Protein AF-T0ITS4-F1 (afdb_monomer)

Solvent-accessible surface area (backbone atoms only — not comparable to full-atom values): 2934 Å² total; per-residue (Å²): 114,68,72,57,57,51,46,49,53,52,25,51,51,26,46,54,50,26,73,72,39,88,46,69,69,58,19,51,54,24,46,51,51,23,51,52,39,52,53,52,53,54,51,55,50,54,53,51,55,57,63,74,76,110

Mean predicted aligned error: 4.13 Å

Foldseek 3Di:
DVVLVVLVVLLVVLCVCLVPDPDPVSNVVSPVSSVVSVVVSVVVVVVVVVVVVD

Organism: NCBI:txid1346791

Sequence (54 aa):
MERFEYLDRRRQAALNQAVVADCAKERGRLEDLARAYSKIIGVLKREADSQAGS

Nearest PDB structures (foldseek):
  7s5c-assembly1_F  TM=9.652E-01  e=2.880E+00  Myxococcus xanthus
  7s5k-assembly1_E  TM=9.728E-01  e=4.557E+00  Myxococcus xanthus
  7s5c-assembly1_E  TM=9.812E-01  e=4.866E+00  Myxococcus xanthus
  7s5c-assembly1_D  TM=9.776E-01  e=6.753E+00  Myxococcus xanthus

Secondary structure (DSSP, 8-state):
-HHHHHHHHHHHHHHHHHHT-SSHHHHHHHHHHHHHHHHHHHHHHHHHHHHHT-

Radius of gyration: 13.7 Å; Cα contacts (8 Å, |Δi|>4): 32; chains: 1; bounding box: 34×16×35 Å

Structure (mmCIF, N/CA/C/O backbone):
data_AF-T0ITS4-F1
#
_entry.id   AF-T0ITS4-F1
#
loop_
_atom_site.group_PDB
_atom_site.id
_atom_site.type_symbol
_atom_site.label_atom_id
_atom_site.label_alt_id
_atom_site.label_comp_id
_atom_site.label_asym_id
_atom_site.label_entity_id
_atom_site.label_seq_id
_atom_site.pdbx_PDB_ins_code
_atom_site.Cartn_x
_atom_site.Cartn_y
_atom_site.Cartn_z
_atom_site.occupancy
_atom_site.B_iso_or_equiv
_atom_site.auth_seq_id
_atom_site.auth_comp_id
_atom_site.auth_asym_id
_atom_site.auth_atom_id
_atom_site.pdbx_PDB_model_num
ATOM 1 N N . MET A 1 1 ? -5.944 6.196 16.107 1.00 61.41 1 MET A N 1
ATOM 2 C CA . MET A 1 1 ? -5.474 6.808 14.843 1.00 61.41 1 MET A CA 1
ATOM 3 C C . MET A 1 1 ? -4.316 6.046 14.190 1.00 61.41 1 MET A C 1
ATOM 5 O O . MET A 1 1 ? -4.316 5.962 12.969 1.00 61.41 1 MET A O 1
ATOM 9 N N . GLU A 1 2 ? -3.408 5.400 14.937 1.00 79.75 2 GLU A N 1
ATOM 10 C CA . GLU A 1 2 ? -2.218 4.709 14.380 1.00 79.75 2 GLU A CA 1
ATOM 11 C C . GLU A 1 2 ? -2.490 3.702 13.244 1.00 79.75 2 GLU A C 1
ATOM 13 O O . GLU A 1 2 ? -1.717 3.602 12.290 1.00 79.75 2 GLU A O 1
ATOM 18 N N . ARG A 1 3 ? -3.607 2.961 13.299 1.00 82.44 3 ARG A N 1
ATOM 19 C CA . ARG A 1 3 ? -3.959 1.972 12.262 1.00 82.44 3 ARG A CA 1
ATOM 20 C C . ARG A 1 3 ? -4.226 2.618 10.897 1.00 82.44 3 ARG A C 1
ATOM 22 O O . ARG A 1 3 ? -3.896 2.024 9.872 1.00 82.44 3 ARG A O 1
ATOM 29 N N . PHE A 1 4 ? -4.790 3.826 10.876 1.00 88.81 4 PHE A N 1
ATOM 30 C CA . PHE A 1 4 ? -5.041 4.572 9.640 1.00 88.81 4 PHE A CA 1
ATOM 31 C C . PHE A 1 4 ? -3.742 5.081 9.029 1.00 88.81 4 PHE A C 1
ATOM 33 O O . PHE A 1 4 ? -3.505 4.883 7.841 1.00 88.81 4 PHE A O 1
ATOM 40 N N . GLU A 1 5 ? -2.876 5.666 9.852 1.00 91.31 5 GLU A N 1
ATOM 41 C CA . GLU A 1 5 ? -1.569 6.173 9.429 1.00 91.31 5 GLU A CA 1
ATOM 42 C C . GLU A 1 5 ? -0.666 5.051 8.910 1.00 91.31 5 GLU A C 1
ATOM 44 O O . GLU A 1 5 ? 0.078 5.223 7.946 1.00 91.31 5 GLU A O 1
ATOM 49 N N . TYR A 1 6 ? -0.737 3.867 9.518 1.00 93.00 6 TYR A N 1
ATOM 50 C CA . TYR A 1 6 ? -0.033 2.691 9.022 1.00 93.00 6 TYR A CA 1
ATOM 51 C C . TYR A 1 6 ? -0.524 2.258 7.632 1.00 93.00 6 TYR A C 1
ATOM 53 O O . TYR A 1 6 ? 0.286 2.038 6.728 1.00 93.00 6 TYR A O 1
ATOM 61 N N . LEU A 1 7 ? -1.843 2.146 7.443 1.00 94.31 7 LEU A N 1
ATOM 62 C CA . LEU A 1 7 ? -2.418 1.739 6.160 1.00 94.31 7 LEU A CA 1
ATOM 63 C C . LEU A 1 7 ? -2.165 2.775 5.064 1.00 94.31 7 LEU A C 1
ATOM 65 O O . LEU A 1 7 ? -1.876 2.391 3.931 1.00 94.31 7 LEU A O 1
ATOM 69 N N . ASP A 1 8 ? -2.218 4.067 5.387 1.00 94.81 8 ASP A N 1
ATOM 70 C CA . ASP A 1 8 ? -1.940 5.118 4.411 1.00 94.81 8 ASP A CA 1
ATOM 71 C C . ASP A 1 8 ? -0.459 5.144 4.005 1.00 94.81 8 ASP A C 1
ATOM 73 O O . ASP A 1 8 ? -0.152 5.202 2.814 1.00 94.81 8 ASP A O 1
ATOM 77 N N . ARG A 1 9 ? 0.470 4.935 4.953 1.00 95.81 9 ARG A N 1
ATOM 78 C CA . ARG A 1 9 ? 1.894 4.735 4.631 1.00 95.81 9 ARG A CA 1
ATOM 79 C C . ARG A 1 9 ? 2.116 3.546 3.694 1.00 95.81 9 ARG A C 1
ATOM 81 O O . ARG A 1 9 ? 2.880 3.662 2.737 1.00 95.81 9 ARG A O 1
ATOM 88 N N . ARG A 1 10 ? 1.431 2.415 3.913 1.00 95.50 10 ARG A N 1
ATOM 89 C CA . ARG A 1 10 ? 1.525 1.246 3.013 1.00 95.50 10 ARG A CA 1
ATOM 90 C C . ARG A 1 10 ? 0.925 1.512 1.638 1.00 95.50 10 ARG A C 1
ATOM 92 O O . ARG A 1 10 ? 1.509 1.092 0.642 1.00 95.50 10 ARG A O 1
ATOM 99 N N . ARG A 1 11 ? -0.201 2.228 1.570 1.00 96.94 11 ARG A N 1
ATOM 100 C CA . ARG A 1 11 ? -0.798 2.671 0.304 1.00 96.94 11 ARG A CA 1
ATOM 101 C C . ARG A 1 11 ? 0.185 3.534 -0.484 1.00 96.94 11 ARG A C 1
ATOM 103 O O . ARG A 1 11 ? 0.396 3.277 -1.665 1.00 96.94 11 ARG A O 1
ATOM 110 N N . GLN A 1 12 ? 0.809 4.515 0.166 1.00 97.06 12 GLN A N 1
ATOM 111 C CA . GLN A 1 12 ? 1.762 5.406 -0.490 1.00 97.06 12 GLN A CA 1
ATOM 112 C C . GLN A 1 12 ? 3.026 4.668 -0.945 1.00 97.06 12 GLN A C 1
ATOM 114 O O . GLN A 1 12 ? 3.501 4.900 -2.053 1.00 97.06 12 GLN A O 1
ATOM 119 N N . ALA A 1 13 ? 3.538 3.737 -0.137 1.00 96.44 13 ALA A N 1
ATOM 120 C CA . ALA A 1 13 ? 4.674 2.906 -0.525 1.00 96.44 13 ALA A CA 1
ATOM 121 C C . ALA A 1 13 ? 4.372 2.072 -1.783 1.00 96.44 13 ALA A C 1
ATOM 123 O O . ALA A 1 13 ? 5.194 2.039 -2.694 1.00 96.44 13 ALA A O 1
ATOM 124 N N . ALA A 1 14 ? 3.184 1.463 -1.869 1.00 95.25 14 ALA A N 1
ATOM 125 C CA . ALA A 1 14 ? 2.770 0.694 -3.043 1.00 95.25 14 ALA A CA 1
ATOM 126 C C . ALA A 1 14 ? 2.656 1.569 -4.305 1.00 95.25 14 ALA A C 1
ATOM 128 O O . ALA A 1 14 ? 3.107 1.164 -5.372 1.00 95.25 14 ALA A O 1
ATOM 129 N N . LEU A 1 15 ? 2.133 2.795 -4.181 1.00 96.38 15 LEU A N 1
ATOM 130 C CA . LEU A 1 15 ? 2.100 3.750 -5.295 1.00 96.38 15 LEU A CA 1
ATOM 131 C C . LEU A 1 15 ? 3.505 4.148 -5.752 1.00 96.38 15 LEU A C 1
ATOM 133 O O . LEU A 1 15 ? 3.787 4.134 -6.945 1.00 96.38 15 LEU A O 1
ATOM 137 N N . ASN A 1 16 ? 4.402 4.454 -4.815 1.00 95.94 16 ASN A N 1
ATOM 138 C CA . ASN A 1 16 ? 5.779 4.811 -5.149 1.00 95.94 16 ASN A CA 1
ATOM 139 C C . ASN A 1 16 ? 6.502 3.647 -5.843 1.00 95.94 16 ASN A C 1
ATOM 141 O O . ASN A 1 16 ? 7.214 3.865 -6.818 1.00 95.94 16 ASN A O 1
ATOM 145 N N . GLN A 1 17 ? 6.285 2.413 -5.380 1.00 94.12 17 GLN A N 1
ATOM 146 C CA . GLN A 1 17 ? 6.825 1.217 -6.024 1.00 94.12 17 GLN A CA 1
ATOM 147 C C . GLN A 1 17 ? 6.257 1.030 -7.436 1.00 94.12 17 GLN A C 1
ATOM 149 O O . GLN A 1 17 ? 7.010 0.693 -8.341 1.00 94.12 17 GLN A O 1
ATOM 154 N N . ALA A 1 18 ? 4.962 1.284 -7.648 1.00 94.31 18 ALA A N 1
ATOM 155 C CA . ALA A 1 18 ? 4.350 1.205 -8.974 1.00 94.31 18 ALA A CA 1
ATOM 156 C C . ALA A 1 18 ? 4.962 2.226 -9.951 1.00 94.31 18 ALA A C 1
ATOM 158 O O . ALA A 1 18 ? 5.186 1.904 -11.115 1.00 94.31 18 ALA A O 1
ATOM 159 N N . VAL A 1 19 ? 5.275 3.437 -9.475 1.00 95.31 19 VAL A N 1
ATOM 160 C CA . VAL A 1 19 ? 5.897 4.498 -10.287 1.00 95.31 19 VAL A CA 1
ATOM 161 C C . VAL A 1 19 ? 7.288 4.102 -10.781 1.00 95.31 19 VAL A C 1
ATOM 163 O O . VAL A 1 19 ? 7.627 4.403 -11.921 1.00 95.31 19 VAL A O 1
ATOM 166 N N . VAL A 1 20 ? 8.082 3.428 -9.946 1.00 95.62 20 VAL A N 1
ATOM 167 C CA . VAL A 1 20 ? 9.460 3.024 -10.287 1.00 95.62 20 VAL A CA 1
ATOM 168 C C . VAL A 1 20 ? 9.558 1.600 -10.846 1.00 95.62 20 VAL A C 1
ATOM 170 O O . VAL A 1 20 ? 10.657 1.103 -11.067 1.00 95.62 20 VAL A O 1
ATOM 173 N N . ALA A 1 21 ? 8.431 0.909 -11.041 1.00 94.31 21 ALA A N 1
ATOM 174 C CA . ALA A 1 21 ? 8.421 -0.454 -11.552 1.00 94.31 21 ALA A CA 1
ATOM 175 C C . ALA A 1 21 ? 8.587 -0.474 -13.078 1.00 94.31 21 ALA A C 1
ATOM 177 O O . ALA A 1 21 ? 7.687 -0.074 -13.817 1.00 94.31 21 ALA A O 1
ATOM 178 N N . ASP A 1 22 ? 9.695 -1.047 -13.549 1.00 92.69 22 ASP A N 1
ATOM 179 C CA . ASP A 1 22 ? 9.967 -1.217 -14.985 1.00 92.69 22 ASP A CA 1
ATOM 180 C C . ASP A 1 22 ? 9.077 -2.292 -15.639 1.00 92.69 22 ASP A C 1
ATOM 182 O O . ASP A 1 22 ? 8.811 -2.270 -16.841 1.00 92.69 22 ASP A O 1
ATOM 186 N N . CYS A 1 23 ? 8.583 -3.252 -14.850 1.00 94.56 23 CYS A N 1
ATOM 187 C CA . CYS A 1 23 ? 7.735 -4.340 -15.330 1.00 94.56 23 CYS A CA 1
ATOM 188 C C . CYS A 1 23 ? 6.247 -4.000 -15.184 1.00 94.56 23 CYS A C 1
ATOM 190 O O . C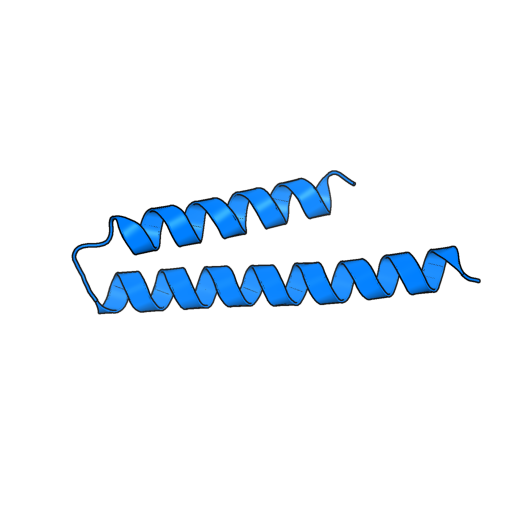YS A 1 23 ? 5.738 -3.850 -14.072 1.00 94.56 23 CYS A O 1
ATOM 192 N N . ALA A 1 24 ? 5.512 -3.993 -16.302 1.00 93.06 24 ALA A N 1
ATOM 193 C CA . ALA A 1 24 ? 4.079 -3.682 -16.326 1.00 93.06 24 ALA A CA 1
ATOM 194 C C . ALA A 1 24 ? 3.231 -4.598 -15.421 1.00 93.06 24 ALA A C 1
ATOM 196 O O . ALA A 1 24 ? 2.271 -4.138 -14.802 1.00 93.06 24 ALA A O 1
ATOM 197 N N . LYS A 1 25 ? 3.595 -5.883 -15.307 1.00 95.94 25 LYS A N 1
ATOM 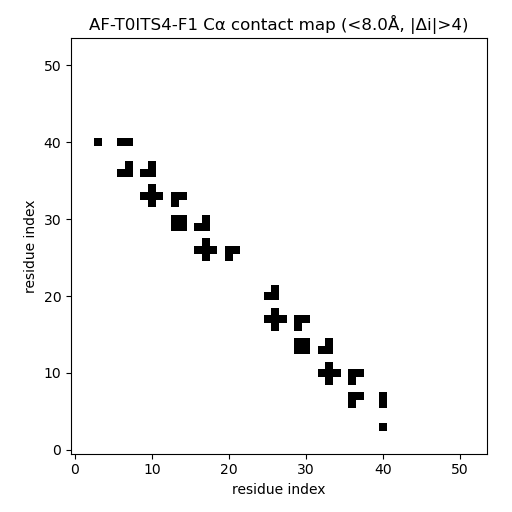198 C CA . LYS A 1 25 ? 2.902 -6.840 -14.429 1.00 95.94 25 LYS A CA 1
ATOM 199 C C . LYS A 1 25 ? 3.083 -6.483 -12.954 1.00 95.94 25 LYS A C 1
ATOM 201 O O . LYS A 1 25 ? 2.122 -6.537 -12.190 1.00 95.94 25 LYS A O 1
ATOM 206 N N . GLU A 1 26 ? 4.301 -6.118 -12.566 1.00 94.06 26 GLU A N 1
ATOM 207 C CA . GLU A 1 26 ? 4.596 -5.736 -11.185 1.00 94.06 26 GLU A CA 1
ATOM 208 C C . GLU A 1 26 ? 3.957 -4.388 -10.848 1.00 94.06 26 GLU A C 1
ATOM 210 O O . GLU A 1 26 ? 3.333 -4.253 -9.798 1.00 94.06 26 GLU A O 1
ATOM 215 N N . ARG A 1 27 ? 3.983 -3.432 -11.787 1.00 96.25 27 ARG A N 1
ATOM 216 C CA . ARG A 1 27 ? 3.252 -2.168 -11.658 1.00 96.25 27 ARG A CA 1
ATOM 217 C C . ARG A 1 27 ? 1.762 -2.397 -11.396 1.00 96.25 27 ARG A C 1
ATOM 219 O O . ARG A 1 27 ? 1.235 -1.864 -10.426 1.00 96.25 27 ARG A O 1
ATOM 226 N N . GLY A 1 28 ? 1.106 -3.238 -12.199 1.00 97.12 28 GLY A N 1
ATOM 227 C CA . GLY A 1 28 ? -0.311 -3.572 -12.013 1.00 97.12 28 GLY A CA 1
ATOM 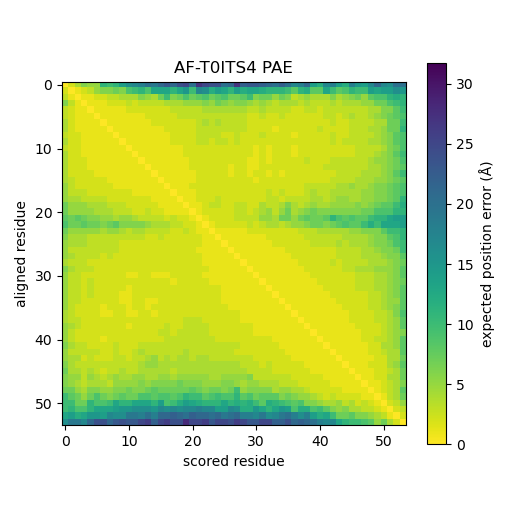228 C C . GLY A 1 28 ? -0.597 -4.185 -10.640 1.00 97.12 28 GLY A C 1
ATOM 229 O O . GLY A 1 28 ? -1.508 -3.751 -9.940 1.00 97.12 28 GLY A O 1
ATOM 230 N N . ARG A 1 29 ? 0.248 -5.122 -10.192 1.00 96.75 29 ARG A N 1
ATOM 231 C CA . ARG A 1 29 ? 0.131 -5.730 -8.858 1.00 96.75 29 ARG A CA 1
ATOM 232 C C . ARG A 1 29 ? 0.226 -4.694 -7.731 1.00 96.75 29 ARG A C 1
ATOM 234 O O . ARG A 1 29 ? -0.517 -4.776 -6.753 1.00 96.75 29 ARG A O 1
ATOM 241 N N . LEU A 1 30 ? 1.149 -3.744 -7.847 1.00 96.56 30 LEU A N 1
ATOM 242 C CA . LEU A 1 30 ? 1.372 -2.697 -6.850 1.00 96.56 30 LEU A CA 1
ATOM 243 C C . LEU A 1 30 ? 0.235 -1.669 -6.834 1.00 96.56 30 LEU A C 1
ATOM 245 O O . LEU A 1 30 ? -0.211 -1.255 -5.762 1.00 96.56 30 LEU A O 1
ATOM 249 N N . GLU A 1 31 ? -0.297 -1.316 -8.003 1.00 96.94 31 GLU A N 1
ATOM 250 C CA . GLU A 1 31 ? -1.501 -0.491 -8.122 1.00 96.94 31 GLU A CA 1
ATOM 251 C C . GLU A 1 31 ? -2.724 -1.170 -7.488 1.00 96.94 31 GLU A C 1
ATOM 253 O O . GLU A 1 31 ? -3.466 -0.529 -6.738 1.00 96.94 31 GLU A O 1
ATOM 258 N N . AS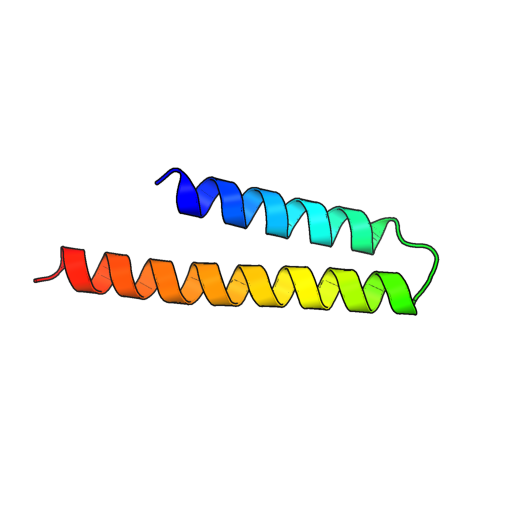P A 1 32 ? -2.925 -2.466 -7.729 1.00 97.56 32 ASP A N 1
ATOM 259 C CA . ASP A 1 32 ? -4.019 -3.237 -7.128 1.00 97.56 32 ASP A CA 1
ATOM 260 C C . ASP A 1 32 ? -3.895 -3.296 -5.603 1.00 97.56 32 ASP A C 1
ATOM 262 O O . ASP A 1 32 ? -4.878 -3.111 -4.876 1.00 97.56 32 ASP A O 1
ATOM 266 N N . LEU A 1 33 ? -2.671 -3.468 -5.097 1.00 96.38 33 LEU A N 1
ATOM 267 C CA . LEU A 1 33 ? -2.391 -3.429 -3.666 1.00 96.38 33 LEU A CA 1
ATOM 268 C C . LEU A 1 33 ? -2.720 -2.052 -3.063 1.00 96.38 33 LEU A C 1
ATOM 270 O O . LEU A 1 33 ? -3.352 -1.971 -2.005 1.00 96.38 33 LEU A O 1
A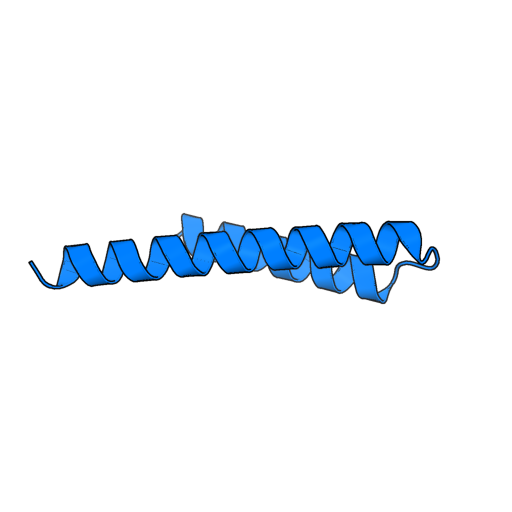TOM 274 N N . ALA A 1 34 ? -2.357 -0.962 -3.746 1.00 97.12 34 ALA A N 1
ATOM 275 C CA . ALA A 1 34 ? -2.708 0.391 -3.320 1.00 97.12 34 ALA A CA 1
ATOM 276 C C . ALA A 1 34 ? -4.234 0.610 -3.289 1.00 97.12 34 ALA A C 1
ATOM 278 O O . ALA A 1 34 ? -4.757 1.188 -2.327 1.00 97.12 34 ALA A O 1
ATOM 279 N N . ARG A 1 35 ? -4.972 0.106 -4.289 1.00 97.12 35 ARG A N 1
ATOM 280 C CA . ARG A 1 35 ? -6.448 0.157 -4.310 1.00 97.12 35 ARG A CA 1
ATOM 281 C C . ARG A 1 35 ? -7.061 -0.623 -3.149 1.00 97.12 35 ARG A C 1
ATOM 283 O O . ARG A 1 35 ? -7.988 -0.124 -2.508 1.00 97.12 35 ARG A O 1
ATOM 290 N N . ALA A 1 36 ? -6.532 -1.806 -2.836 1.00 97.44 36 ALA A N 1
ATOM 291 C CA . ALA A 1 36 ? -6.995 -2.604 -1.704 1.00 97.44 36 ALA A CA 1
ATOM 292 C C . ALA A 1 36 ? -6.843 -1.844 -0.375 1.00 97.44 36 ALA A C 1
ATOM 294 O O . ALA A 1 36 ? -7.805 -1.757 0.393 1.00 97.44 36 ALA A O 1
ATOM 295 N N . TYR A 1 37 ? -5.687 -1.213 -0.131 1.00 95.25 37 TYR A N 1
ATOM 296 C CA . TYR A 1 37 ? -5.494 -0.385 1.065 1.00 95.25 37 TYR A CA 1
ATOM 297 C C . TYR A 1 37 ? -6.451 0.806 1.116 1.00 95.25 37 TYR A C 1
ATOM 299 O O . TYR A 1 37 ? -7.039 1.065 2.166 1.00 95.25 37 TYR A O 1
ATOM 307 N N . SER A 1 38 ? -6.674 1.491 -0.009 1.00 95.88 38 SER A N 1
ATOM 308 C CA . SER A 1 38 ? -7.639 2.595 -0.082 1.00 95.88 38 SER A CA 1
ATOM 309 C C . SER A 1 38 ? -9.053 2.157 0.324 1.00 95.88 38 SER A C 1
ATOM 311 O O . SER A 1 38 ? -9.701 2.828 1.131 1.00 95.88 38 SER A O 1
ATOM 313 N N . LYS A 1 39 ? -9.509 0.987 -0.147 1.00 96.56 39 LYS A N 1
ATOM 314 C CA . LYS A 1 39 ? -10.821 0.432 0.218 1.00 96.56 39 LYS A CA 1
ATOM 315 C C . LYS A 1 39 ? -10.929 0.140 1.716 1.00 96.56 39 LYS A C 1
ATOM 317 O O . LYS A 1 39 ? -11.935 0.501 2.323 1.00 96.56 39 LYS A O 1
ATOM 322 N N . ILE A 1 40 ? -9.903 -0.476 2.310 1.00 94.81 40 ILE A N 1
ATOM 323 C CA . ILE A 1 40 ? -9.869 -0.781 3.751 1.00 94.81 40 ILE A CA 1
ATOM 324 C C . ILE A 1 40 ? -9.943 0.510 4.570 1.00 94.81 40 ILE A C 1
ATOM 326 O O . ILE A 1 40 ? -10.759 0.608 5.482 1.00 94.81 40 ILE A O 1
ATOM 330 N N . ILE A 1 41 ? -9.143 1.520 4.214 1.00 93.50 41 ILE A N 1
ATOM 331 C CA . ILE A 1 41 ? -9.168 2.831 4.878 1.00 93.50 41 ILE A CA 1
ATOM 332 C C . ILE A 1 41 ? -10.571 3.444 4.797 1.00 93.50 41 ILE A C 1
ATOM 334 O O . ILE A 1 41 ? -11.075 3.946 5.797 1.00 93.50 41 ILE A O 1
ATOM 338 N N . GLY A 1 42 ? -11.221 3.375 3.632 1.00 93.81 42 GLY A N 1
ATOM 339 C CA . GLY A 1 42 ? -12.576 3.893 3.445 1.00 93.81 42 GLY A CA 1
ATOM 340 C C . GLY A 1 42 ? -13.629 3.198 4.316 1.00 93.81 42 GLY A C 1
ATOM 341 O O . GLY A 1 42 ? -14.511 3.869 4.844 1.00 93.81 42 GLY A O 1
ATOM 342 N N . VAL A 1 43 ? -13.541 1.875 4.490 1.00 93.69 43 VAL A N 1
ATOM 343 C CA . VAL A 1 43 ? -14.429 1.126 5.400 1.00 93.69 43 VAL A CA 1
ATOM 344 C C . VAL A 1 43 ? -1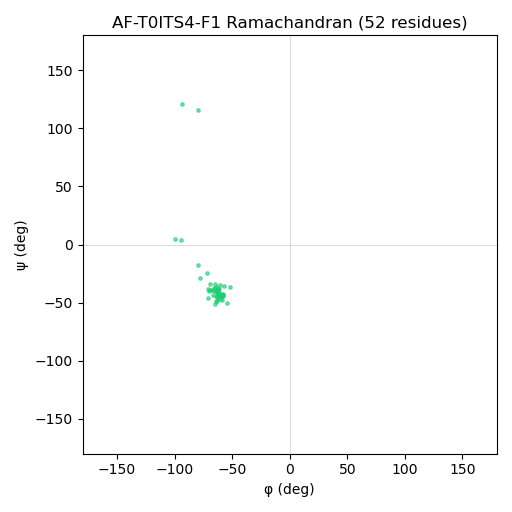4.194 1.552 6.847 1.00 93.69 43 VAL A C 1
ATOM 346 O O . VAL A 1 43 ? -15.139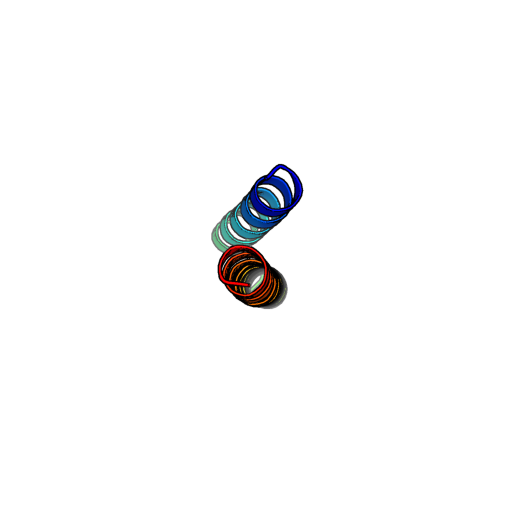 1.962 7.512 1.00 93.69 43 VAL A O 1
ATOM 349 N N . LEU A 1 44 ? -12.936 1.550 7.294 1.00 91.56 44 LEU A N 1
ATOM 350 C CA . LEU A 1 44 ? -12.581 1.900 8.669 1.00 91.56 44 LEU A CA 1
ATOM 351 C C . LEU A 1 44 ? -12.985 3.339 9.034 1.00 91.56 44 LEU A C 1
ATOM 353 O O . LEU A 1 44 ? -13.374 3.591 10.17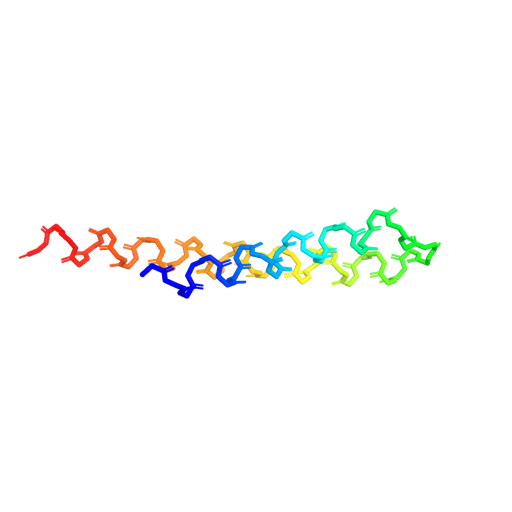0 1.00 91.56 44 LEU A O 1
ATOM 357 N N . LYS A 1 45 ? -12.913 4.285 8.086 1.00 89.75 45 LYS A N 1
ATOM 358 C CA . LYS A 1 45 ? -13.388 5.662 8.299 1.00 89.75 45 LYS A CA 1
ATOM 359 C C . LYS A 1 45 ? -14.895 5.702 8.548 1.00 89.75 45 LYS A C 1
ATOM 361 O O . LYS A 1 45 ? -15.319 6.264 9.545 1.00 89.75 45 LYS A O 1
ATOM 366 N N . ARG A 1 46 ? -15.686 5.031 7.703 1.00 90.81 46 ARG A N 1
ATOM 367 C CA . ARG A 1 46 ? -17.147 4.957 7.884 1.00 90.81 46 ARG A CA 1
ATOM 368 C C . ARG A 1 46 ? -17.545 4.293 9.198 1.00 90.81 46 ARG A C 1
ATOM 370 O O . ARG A 1 46 ? -18.511 4.721 9.818 1.00 90.81 46 ARG A O 1
ATOM 377 N N . GLU A 1 47 ? -16.825 3.254 9.613 1.00 89.56 47 GLU A N 1
ATOM 378 C CA . GLU A 1 47 ? -17.050 2.603 10.909 1.00 89.56 47 GLU A CA 1
ATOM 379 C C . GLU A 1 47 ? -16.754 3.554 12.073 1.00 89.56 47 GLU A C 1
ATOM 381 O O . GLU A 1 47 ? -17.561 3.650 12.993 1.00 89.56 47 GLU A O 1
ATOM 386 N N . ALA A 1 48 ? -15.643 4.295 12.012 1.00 86.56 48 ALA A N 1
ATOM 387 C CA . ALA A 1 48 ? -15.298 5.290 13.024 1.00 86.56 48 ALA A CA 1
ATOM 388 C C . ALA A 1 48 ? -16.341 6.418 13.101 1.00 86.56 48 ALA A C 1
ATOM 390 O O . ALA A 1 48 ? -16.770 6.775 14.196 1.00 86.56 48 ALA A O 1
ATOM 391 N N . ASP A 1 49 ? -16.798 6.920 11.953 1.00 86.38 49 ASP A N 1
ATOM 392 C CA . ASP A 1 49 ? -17.827 7.963 11.881 1.00 86.38 49 ASP A CA 1
ATOM 393 C C . ASP A 1 49 ? -19.179 7.460 12.420 1.00 86.38 49 ASP A C 1
ATOM 395 O O . ASP A 1 49 ? -19.882 8.183 13.122 1.00 86.38 49 ASP A O 1
ATOM 399 N N . SER A 1 50 ? -19.522 6.194 12.149 1.00 88.06 50 SER A N 1
ATOM 400 C CA . SER A 1 50 ? -20.749 5.562 12.659 1.00 88.06 50 SER A CA 1
ATOM 401 C C . SER A 1 50 ? -20.706 5.335 14.173 1.00 88.06 50 SER A C 1
ATOM 403 O O . SER A 1 50 ? -21.738 5.423 14.829 1.00 88.06 50 SER A O 1
ATOM 405 N N . GLN A 1 51 ? -19.529 5.049 14.740 1.00 74.94 51 GLN A N 1
ATOM 406 C CA . GLN A 1 51 ? -19.347 4.897 16.189 1.00 74.94 51 GLN A CA 1
ATOM 407 C C . GLN A 1 51 ? -19.289 6.237 16.931 1.00 74.94 51 GLN A C 1
ATOM 409 O O . GLN A 1 51 ? -19.654 6.289 18.098 1.00 74.94 51 GLN A O 1
ATOM 414 N N . ALA A 1 52 ? -18.835 7.311 16.283 1.00 71.69 52 ALA A N 1
ATOM 415 C CA . ALA A 1 52 ? -18.761 8.641 16.888 1.00 71.69 52 ALA A CA 1
ATOM 416 C C . ALA A 1 52 ? -20.112 9.383 16.920 1.00 71.69 52 ALA A C 1
ATOM 418 O O . ALA A 1 52 ? -20.244 10.370 17.640 1.00 71.69 52 ALA A O 1
ATOM 419 N N . GLY A 1 53 ? -21.091 8.943 16.121 1.00 63.72 53 GLY A N 1
ATOM 420 C CA . GLY A 1 53 ? -22.427 9.541 16.029 1.00 63.72 53 GLY A CA 1
ATOM 421 C C . GLY A 1 53 ? -23.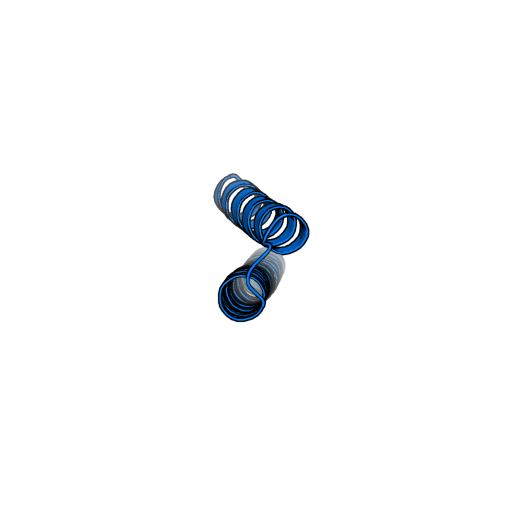528 8.828 16.825 1.00 63.72 53 GLY A C 1
ATOM 422 O O . GLY A 1 53 ? -24.687 9.216 16.683 1.00 63.72 53 GLY A O 1
ATOM 423 N N . SER A 1 54 ? -23.194 7.797 17.610 1.00 53.09 54 SER A N 1
ATOM 424 C CA . SER A 1 54 ? -24.122 7.032 18.459 1.00 53.09 54 SER A CA 1
ATOM 425 C C . SER A 1 54 ? -23.848 7.250 19.941 1.00 53.09 54 SER A C 1
ATOM 427 O O . SER A 1 54 ? -24.797 6.980 20.711 1.00 53.09 54 SER A O 1
#

pLDDT: mean 91.07, std 9.41, range [53.09, 97.56]